Protein AF-A0A8T5EJ48-F1 (afdb_monomer_lite)

Sequence (82 aa):
MTQIQSEHTRFERARIIGARALQIGMGAPLNASEEDLRKEFKSELISLFGVEEANIRFVLDPLKIALFEYERNLIPIDTSPE

pLDDT: mean 84.7, std 13.67, range [35.38, 96.88]

Radius of gyration: 14.66 Å; chains: 1; bounding box: 38×22×36 Å

Secondary structure (DSSP, 8-state):
-----PPPPHHHHHHHHHHHHHHHHTTPPPSS-HHHHHHHTHHHHHHHHHHHHHTT-----HHHHHHHHHHTT-S-------

Foldseek 3Di:
DDPPQDDADPVVVCVQLVVQLVCLVVVHDALDDQVVQLVVCLVVLCVVPNDPVSVVDGPSRSSVSSVVCVVVVSRPDPDRHD

Structure (mmCIF, N/CA/C/O backbone):
data_AF-A0A8T5EJ48-F1
#
_entry.id   AF-A0A8T5EJ48-F1
#
loop_
_atom_site.group_PDB
_atom_site.id
_atom_site.type_symbol
_atom_site.label_atom_id
_atom_site.label_alt_id
_atom_site.label_comp_id
_atom_site.label_asym_id
_atom_site.label_entity_id
_atom_site.label_seq_id
_atom_site.pdbx_PDB_ins_code
_atom_site.Cartn_x
_atom_site.Cartn_y
_atom_site.Cartn_z
_atom_site.occupancy
_atom_site.B_iso_or_equiv
_atom_site.auth_seq_id
_atom_site.auth_comp_id
_atom_site.auth_asym_id
_atom_site.auth_atom_id
_atom_site.pdbx_PDB_model_num
ATOM 1 N N .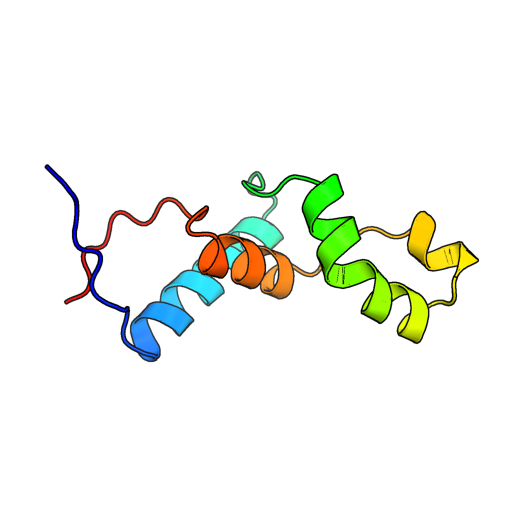 MET A 1 1 ? -25.208 -14.929 4.593 1.00 35.38 1 MET A N 1
ATOM 2 C CA . MET A 1 1 ? -25.186 -13.710 5.426 1.00 35.38 1 MET A CA 1
ATOM 3 C C . MET A 1 1 ? -24.276 -12.728 4.719 1.00 35.38 1 MET A C 1
ATOM 5 O O . MET A 1 1 ? -23.080 -12.972 4.658 1.00 35.38 1 MET A O 1
ATOM 9 N N . THR A 1 2 ? -24.843 -11.722 4.061 1.00 40.28 2 THR A N 1
ATOM 10 C CA . THR A 1 2 ? -24.071 -10.711 3.331 1.00 40.28 2 THR A CA 1
ATOM 11 C C . THR A 1 2 ? -23.520 -9.739 4.367 1.00 40.28 2 THR A C 1
ATOM 13 O O . THR A 1 2 ? -24.303 -9.049 5.013 1.00 40.28 2 THR A O 1
ATOM 16 N N . GLN A 1 3 ? -22.208 -9.753 4.607 1.00 50.12 3 GLN A N 1
ATOM 17 C CA . GLN A 1 3 ? -21.577 -8.781 5.498 1.00 50.12 3 GLN A CA 1
ATOM 18 C C . GLN A 1 3 ? -21.660 -7.412 4.822 1.00 50.12 3 GLN A C 1
ATOM 20 O O . GLN A 1 3 ? -21.027 -7.183 3.793 1.00 50.12 3 GLN A O 1
ATOM 25 N N . ILE A 1 4 ? -22.496 -6.529 5.363 1.00 49.00 4 ILE A N 1
ATOM 26 C CA . ILE A 1 4 ? -22.496 -5.111 5.009 1.00 49.00 4 ILE A CA 1
ATOM 27 C C . ILE A 1 4 ? -21.245 -4.544 5.684 1.00 49.00 4 ILE A C 1
ATOM 29 O O . ILE A 1 4 ? -21.266 -4.284 6.882 1.00 49.00 4 ILE A O 1
ATOM 33 N N . GLN A 1 5 ? -20.132 -4.445 4.955 1.00 58.00 5 GLN A N 1
ATOM 34 C CA . GLN A 1 5 ? -18.951 -3.746 5.459 1.00 58.00 5 GLN A CA 1
ATOM 35 C C . GLN A 1 5 ? -19.280 -2.252 5.498 1.00 58.00 5 GLN A C 1
ATOM 37 O O . GLN A 1 5 ? -19.483 -1.633 4.454 1.00 58.00 5 GLN A O 1
ATOM 42 N N . SER A 1 6 ? -19.392 -1.685 6.700 1.00 68.62 6 SER A N 1
ATOM 43 C CA . SER A 1 6 ? -19.372 -0.235 6.889 1.00 68.62 6 SER A CA 1
ATOM 44 C C . SER A 1 6 ? -18.053 0.336 6.351 1.00 68.62 6 SER A C 1
ATOM 46 O O . SER A 1 6 ? -17.027 -0.344 6.302 1.00 68.62 6 SER A O 1
ATOM 48 N N . GLU A 1 7 ? -18.059 1.588 5.901 1.00 81.94 7 GLU A N 1
ATOM 49 C CA . GLU A 1 7 ? -16.807 2.240 5.521 1.00 81.94 7 GLU A CA 1
ATOM 50 C C . GLU A 1 7 ? -15.978 2.542 6.774 1.00 81.94 7 GLU A C 1
ATOM 52 O O . GLU A 1 7 ? -16.483 3.129 7.731 1.00 81.94 7 GLU A O 1
ATOM 57 N N . HIS A 1 8 ? -14.694 2.174 6.763 1.00 87.50 8 HIS A N 1
ATOM 58 C CA . HIS A 1 8 ? -13.758 2.572 7.813 1.00 87.50 8 HIS A CA 1
ATOM 59 C C . HIS A 1 8 ? -13.654 4.100 7.900 1.00 87.50 8 HIS A C 1
ATOM 61 O O . HIS A 1 8 ? -13.545 4.798 6.884 1.00 87.50 8 HIS A O 1
ATOM 67 N N . THR A 1 9 ? -13.563 4.630 9.117 1.00 92.44 9 THR A N 1
ATOM 68 C CA . THR A 1 9 ? -13.200 6.030 9.339 1.00 92.44 9 THR A CA 1
ATOM 69 C C . THR A 1 9 ? -11.825 6.331 8.735 1.00 92.44 9 THR A C 1
ATOM 71 O O . THR A 1 9 ? -10.972 5.456 8.561 1.00 92.44 9 THR A O 1
ATOM 74 N N . ARG A 1 10 ? -11.534 7.613 8.480 1.00 93.12 10 ARG A N 1
ATOM 75 C CA . ARG A 1 10 ? -10.207 8.030 7.986 1.00 93.12 10 ARG A CA 1
ATOM 76 C C . ARG A 1 10 ? -9.050 7.573 8.889 1.00 93.12 10 ARG A C 1
ATOM 78 O O . ARG A 1 10 ? -7.951 7.345 8.393 1.00 93.12 10 ARG A O 1
ATOM 85 N N . PHE A 1 11 ? -9.293 7.454 10.197 1.00 93.19 11 PHE A N 1
ATOM 86 C CA . PHE A 1 11 ? -8.288 7.043 11.177 1.00 93.19 11 PHE A CA 1
ATOM 87 C C . PHE A 1 11 ? -8.063 5.532 11.151 1.00 93.19 11 PHE A C 1
ATOM 89 O O . PHE A 1 11 ? -6.916 5.088 11.150 1.00 93.19 11 PHE A O 1
ATOM 96 N N . GLU A 1 12 ? -9.132 4.744 11.051 1.00 92.25 12 GLU A N 1
ATOM 97 C CA . GLU A 1 12 ? -9.038 3.293 10.876 1.00 92.25 12 GLU A CA 1
ATOM 98 C C . GLU A 1 12 ? -8.385 2.943 9.542 1.00 92.25 12 GLU A C 1
ATOM 100 O O . GLU A 1 12 ? -7.448 2.146 9.521 1.00 92.25 12 GLU A O 1
ATOM 105 N N . ARG A 1 13 ? -8.784 3.612 8.451 1.00 92.38 13 ARG A N 1
ATOM 106 C CA . ARG A 1 13 ? -8.146 3.467 7.136 1.00 92.38 13 ARG A CA 1
ATOM 107 C C . ARG A 1 13 ? -6.641 3.725 7.223 1.00 92.38 13 ARG A C 1
ATOM 109 O O . ARG A 1 13 ? -5.853 2.899 6.768 1.00 92.38 13 ARG A O 1
ATOM 116 N N . ALA A 1 14 ? -6.232 4.835 7.842 1.00 95.19 14 ALA A N 1
ATOM 117 C CA . ALA A 1 14 ? -4.817 5.158 8.023 1.00 95.19 14 ALA A CA 1
ATOM 118 C C . ALA A 1 14 ? -4.079 4.103 8.867 1.00 95.19 14 ALA A C 1
ATOM 120 O O . ALA A 1 14 ? -2.974 3.696 8.506 1.00 95.19 14 ALA A O 1
ATOM 121 N N . ARG A 1 15 ? -4.695 3.622 9.956 1.00 94.12 15 ARG A N 1
ATOM 122 C CA . ARG A 1 15 ? -4.131 2.578 10.826 1.00 94.12 15 ARG A CA 1
ATOM 123 C C . ARG A 1 15 ? -3.912 1.270 10.069 1.00 94.12 15 ARG A C 1
ATOM 125 O O . ARG A 1 15 ? -2.829 0.699 10.160 1.00 94.12 15 ARG A O 1
ATOM 132 N N . ILE A 1 16 ? -4.920 0.811 9.329 1.00 94.56 16 ILE A N 1
ATOM 133 C CA . ILE A 1 16 ? -4.888 -0.454 8.585 1.00 94.56 16 ILE A CA 1
ATOM 134 C C . ILE A 1 16 ? -3.801 -0.405 7.509 1.00 94.56 16 ILE A C 1
ATOM 136 O O . ILE A 1 16 ? -2.932 -1.276 7.474 1.00 94.56 16 ILE A O 1
ATOM 140 N N . ILE A 1 17 ? -3.802 0.641 6.678 1.00 95.81 17 ILE A N 1
ATOM 141 C CA . ILE A 1 17 ? -2.817 0.803 5.600 1.00 95.81 17 ILE A CA 1
ATOM 142 C C . ILE A 1 17 ? -1.404 0.937 6.176 1.00 95.81 17 ILE A C 1
ATOM 144 O O . ILE A 1 17 ? -0.485 0.278 5.697 1.00 95.81 17 ILE A O 1
ATOM 148 N N . GLY A 1 18 ? -1.222 1.745 7.225 1.00 96.62 18 GLY A N 1
ATOM 149 C CA . GLY A 1 18 ? 0.083 1.948 7.855 1.00 96.62 18 GLY A CA 1
ATOM 150 C C . GLY A 1 18 ? 0.653 0.666 8.464 1.00 96.62 18 GLY A C 1
ATOM 151 O O . GLY A 1 18 ? 1.811 0.325 8.216 1.00 96.62 18 GLY A O 1
ATOM 152 N N . ALA A 1 19 ? -0.165 -0.085 9.209 1.00 96.38 19 ALA A N 1
ATOM 153 C CA . ALA A 1 19 ? 0.238 -1.372 9.769 1.00 96.38 19 ALA A CA 1
ATOM 154 C C . ALA A 1 19 ? 0.587 -2.379 8.665 1.00 96.38 19 ALA A C 1
ATOM 156 O O . ALA A 1 19 ? 1.594 -3.083 8.765 1.00 96.38 19 ALA A O 1
ATOM 157 N N . ARG A 1 20 ? -0.202 -2.415 7.584 1.00 96.50 20 ARG A N 1
ATOM 158 C CA . ARG A 1 20 ? 0.049 -3.316 6.460 1.00 96.50 20 ARG A CA 1
ATOM 159 C C . ARG A 1 20 ? 1.326 -2.962 5.697 1.00 96.50 20 ARG A C 1
ATOM 161 O O . ARG A 1 20 ? 2.117 -3.854 5.404 1.00 96.50 20 ARG A O 1
ATOM 168 N N . ALA A 1 21 ? 1.573 -1.681 5.435 1.00 96.88 21 ALA A N 1
ATOM 169 C CA . ALA A 1 21 ? 2.804 -1.220 4.796 1.00 96.88 21 ALA A CA 1
ATOM 170 C C . ALA A 1 21 ? 4.045 -1.616 5.614 1.00 96.88 21 ALA A C 1
ATOM 172 O O . ALA A 1 21 ? 5.034 -2.084 5.051 1.00 96.88 21 ALA A O 1
ATOM 173 N N . LEU A 1 22 ? 3.975 -1.506 6.947 1.00 96.69 22 LEU A N 1
ATOM 174 C CA . LEU A 1 22 ? 5.051 -1.957 7.831 1.00 96.69 22 LEU A CA 1
ATOM 175 C C . LEU A 1 22 ? 5.298 -3.468 7.707 1.00 96.69 22 LEU A C 1
ATOM 177 O O . LEU A 1 22 ? 6.442 -3.881 7.544 1.00 96.69 22 LEU A O 1
ATOM 181 N N . GLN A 1 23 ? 4.243 -4.289 7.733 1.00 96.00 23 GLN A N 1
ATOM 182 C CA . GLN A 1 23 ? 4.360 -5.745 7.568 1.00 96.00 23 GLN A CA 1
ATOM 183 C C . GLN A 1 23 ? 5.028 -6.120 6.240 1.00 96.00 23 GLN A C 1
ATOM 185 O O . GLN A 1 23 ? 5.937 -6.949 6.221 1.00 96.00 23 GLN A O 1
ATOM 190 N N . ILE A 1 24 ? 4.611 -5.490 5.139 1.00 95.31 24 ILE A N 1
ATOM 191 C CA . ILE A 1 24 ? 5.202 -5.710 3.812 1.00 95.31 24 ILE A CA 1
ATOM 192 C C . ILE A 1 24 ? 6.686 -5.322 3.819 1.00 95.31 24 ILE A C 1
ATOM 194 O O . ILE A 1 24 ? 7.522 -6.092 3.353 1.00 95.31 24 ILE A O 1
ATOM 198 N N . GLY A 1 25 ? 7.035 -4.179 4.418 1.00 94.50 25 GLY A N 1
ATOM 199 C CA . GLY A 1 25 ? 8.428 -3.750 4.580 1.00 94.50 25 GLY A CA 1
ATOM 200 C C . GLY A 1 25 ? 9.286 -4.719 5.406 1.00 94.50 25 GLY A C 1
ATOM 201 O O . GLY A 1 25 ? 10.501 -4.762 5.234 1.00 94.50 25 GLY A O 1
ATOM 202 N N . MET A 1 26 ? 8.661 -5.530 6.264 1.00 96.19 26 MET A N 1
ATOM 203 C CA . MET A 1 26 ? 9.303 -6.598 7.040 1.00 96.19 26 MET A CA 1
ATOM 204 C C . MET A 1 26 ? 9.329 -7.956 6.312 1.00 96.19 26 MET A C 1
ATOM 206 O O . MET A 1 26 ? 9.756 -8.949 6.898 1.00 96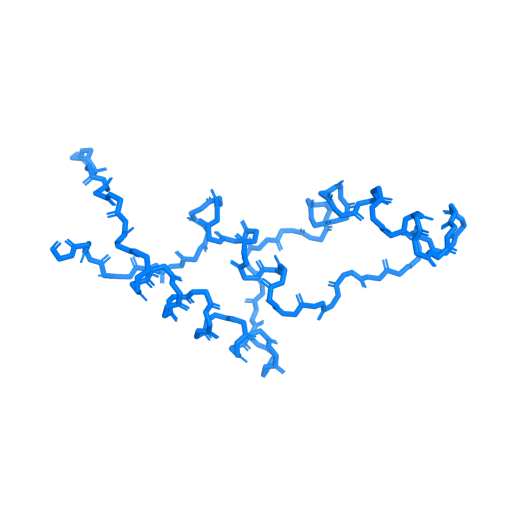.19 26 MET A O 1
ATOM 210 N N . GLY A 1 27 ? 8.893 -8.024 5.049 1.00 93.50 27 GLY A N 1
ATOM 211 C CA . GLY A 1 27 ? 8.910 -9.245 4.238 1.00 93.50 27 GLY A CA 1
ATOM 212 C C . GLY A 1 27 ? 7.681 -10.141 4.402 1.00 93.50 27 GLY A C 1
ATOM 213 O O . GLY A 1 27 ? 7.742 -11.322 4.060 1.00 93.50 27 GLY A O 1
ATOM 214 N N . ALA A 1 28 ? 6.568 -9.616 4.926 1.00 94.94 28 ALA A N 1
ATOM 215 C CA . ALA A 1 28 ? 5.307 -10.354 4.945 1.00 94.94 28 ALA A CA 1
ATOM 216 C C . ALA A 1 28 ? 4.833 -10.685 3.513 1.00 94.94 28 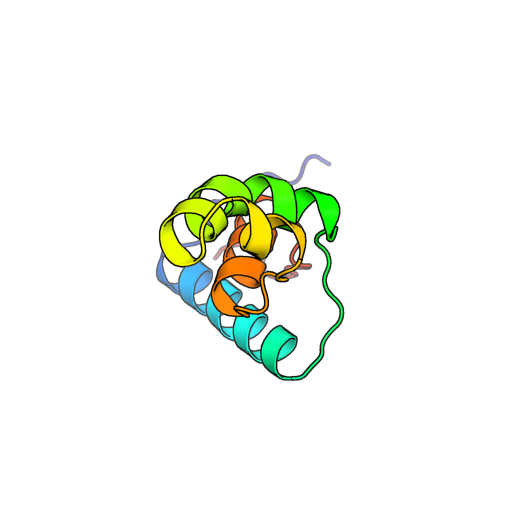ALA A C 1
ATOM 218 O O . ALA A 1 28 ? 5.060 -9.893 2.594 1.00 94.94 28 ALA A O 1
ATOM 219 N N . PRO A 1 29 ? 4.144 -11.823 3.310 1.00 94.69 29 PRO A N 1
ATOM 220 C CA . PRO A 1 29 ? 3.629 -12.193 1.998 1.00 94.69 29 PRO A CA 1
ATOM 221 C C . PRO A 1 29 ? 2.604 -11.174 1.488 1.00 94.69 29 PRO A C 1
ATOM 223 O O . PRO A 1 29 ? 1.812 -10.619 2.261 1.00 94.69 29 PRO A O 1
ATOM 226 N N . LEU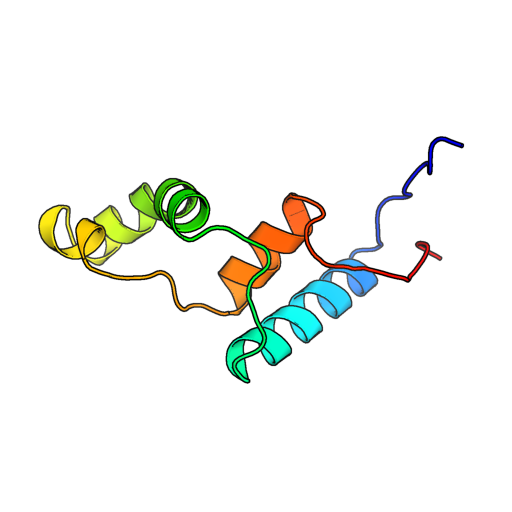 A 1 30 ? 2.624 -10.954 0.173 1.00 93.62 30 LEU A N 1
ATOM 227 C CA . LEU A 1 30 ? 1.666 -10.102 -0.524 1.00 93.62 30 LEU A CA 1
ATOM 228 C C . LEU A 1 30 ? 0.402 -10.894 -0.862 1.00 93.62 30 LEU A C 1
ATOM 230 O O . LEU A 1 30 ? 0.475 -12.056 -1.260 1.00 93.62 30 LEU A O 1
ATOM 234 N N . ASN A 1 31 ? -0.743 -10.233 -0.743 1.00 93.69 31 ASN A N 1
ATOM 235 C CA . ASN A 1 31 ? -2.046 -10.754 -1.150 1.00 93.69 31 ASN A CA 1
ATOM 236 C C . ASN A 1 31 ? -2.427 -10.289 -2.565 1.00 93.69 31 ASN A C 1
ATOM 238 O O . ASN A 1 31 ? -3.367 -10.814 -3.157 1.00 93.69 31 ASN A O 1
ATOM 242 N N . ALA A 1 32 ? -1.706 -9.306 -3.111 1.00 91.75 32 ALA A N 1
ATOM 243 C CA . ALA A 1 32 ? -1.807 -8.880 -4.500 1.00 91.75 32 ALA A CA 1
ATOM 244 C C . ALA A 1 32 ? -0.880 -9.697 -5.413 1.00 91.75 32 ALA A C 1
ATOM 246 O O . ALA A 1 32 ? 0.239 -10.043 -5.028 1.00 91.75 32 ALA A O 1
ATOM 247 N N . SER A 1 33 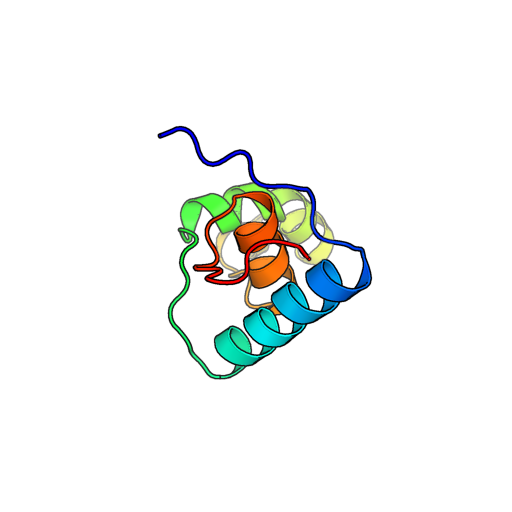? -1.322 -9.964 -6.645 1.00 90.94 33 SER A N 1
ATOM 248 C CA . SER A 1 33 ? -0.470 -10.598 -7.651 1.00 90.94 33 SER A CA 1
ATOM 249 C C . SER A 1 33 ? 0.522 -9.593 -8.246 1.00 90.94 33 SER A C 1
ATOM 251 O O . SER A 1 33 ? 0.225 -8.404 -8.386 1.00 90.94 33 SER A O 1
ATOM 253 N N . GLU A 1 34 ? 1.706 -10.071 -8.636 1.00 87.00 34 GLU A N 1
ATOM 254 C CA . GLU A 1 34 ? 2.705 -9.231 -9.305 1.00 87.00 34 GLU A CA 1
ATOM 255 C C . GLU A 1 34 ? 2.154 -8.615 -10.599 1.00 87.00 34 GLU A C 1
ATOM 257 O O . GLU A 1 34 ? 2.413 -7.451 -10.901 1.00 87.00 34 GLU A O 1
ATOM 262 N N . GLU A 1 35 ? 1.372 -9.385 -11.356 1.00 88.38 35 GLU A N 1
ATOM 263 C CA . GLU A 1 35 ? 0.785 -8.929 -12.612 1.00 88.38 35 GLU A CA 1
ATOM 264 C C . GLU A 1 35 ? -0.169 -7.748 -12.390 1.00 88.38 35 GLU A C 1
ATOM 266 O O . GLU A 1 35 ? -0.118 -6.767 -13.137 1.00 88.38 35 GLU A O 1
ATOM 271 N N . ASP A 1 36 ? -0.999 -7.807 -11.348 1.00 91.00 36 ASP A N 1
ATOM 272 C CA . ASP A 1 36 ? -1.942 -6.736 -11.035 1.00 91.00 36 ASP A CA 1
ATOM 273 C C . ASP A 1 36 ? -1.222 -5.469 -10.568 1.00 91.00 36 ASP A C 1
ATOM 275 O O . ASP A 1 36 ? -1.530 -4.377 -11.047 1.00 91.00 36 ASP A O 1
ATOM 279 N N . LEU A 1 37 ? -0.205 -5.612 -9.712 1.00 89.56 37 LEU A N 1
ATOM 280 C CA . LEU A 1 37 ? 0.626 -4.488 -9.271 1.00 89.56 37 LEU A CA 1
ATOM 281 C C . LEU A 1 37 ? 1.344 -3.831 -10.458 1.00 89.56 37 LEU A C 1
ATOM 283 O O . LEU A 1 37 ? 1.366 -2.606 -10.583 1.00 89.56 37 LEU A O 1
ATOM 287 N N . ARG A 1 38 ? 1.898 -4.631 -11.376 1.00 86.62 38 ARG A N 1
ATOM 288 C CA . ARG A 1 38 ? 2.543 -4.106 -12.587 1.00 86.62 38 ARG A CA 1
ATOM 289 C C . ARG A 1 38 ? 1.565 -3.351 -13.470 1.00 86.62 38 ARG A C 1
ATOM 291 O O . ARG A 1 38 ? 1.948 -2.317 -14.004 1.00 86.62 38 ARG A O 1
ATOM 298 N N . LYS A 1 39 ? 0.343 -3.858 -13.651 1.00 88.94 39 LYS A N 1
ATOM 299 C CA . LYS A 1 39 ? -0.694 -3.189 -14.452 1.00 88.94 39 LYS A CA 1
ATOM 300 C C . LYS A 1 39 ? -1.093 -1.855 -13.834 1.00 88.94 39 LYS A C 1
ATOM 302 O O . LYS A 1 39 ? -1.127 -0.862 -14.556 1.00 88.94 39 LYS A O 1
ATOM 307 N N . GLU A 1 40 ? -1.340 -1.838 -12.527 1.00 90.19 40 GLU A N 1
ATOM 308 C CA . GLU A 1 40 ? -1.798 -0.650 -11.804 1.00 90.19 40 GLU A CA 1
ATOM 309 C C . GLU A 1 40 ? -0.771 0.488 -11.869 1.00 90.19 40 GLU A C 1
ATOM 311 O O . GLU A 1 40 ? -1.092 1.614 -12.241 1.00 90.19 40 GLU A O 1
ATOM 316 N N . PHE A 1 41 ? 0.499 0.187 -11.593 1.00 89.06 41 PHE A N 1
ATOM 317 C CA . PHE A 1 41 ? 1.544 1.209 -11.483 1.00 89.06 41 PHE A CA 1
ATOM 318 C C . PHE A 1 41 ? 2.353 1.403 -12.774 1.00 89.06 41 PHE A C 1
ATOM 320 O O . PHE A 1 41 ? 3.362 2.111 -12.775 1.00 89.06 41 PHE A O 1
ATOM 327 N N . LYS A 1 42 ? 1.934 0.802 -13.899 1.00 87.06 42 LYS A N 1
ATOM 328 C CA . LYS A 1 42 ? 2.695 0.837 -15.160 1.00 87.06 42 LYS A CA 1
ATOM 329 C C . LYS A 1 42 ? 2.946 2.256 -15.658 1.00 87.06 42 LYS A C 1
ATOM 331 O O . LYS A 1 42 ? 4.057 2.575 -16.070 1.00 87.06 42 LYS A O 1
ATOM 336 N N . SER A 1 43 ? 1.912 3.093 -15.653 1.00 88.50 43 SER A N 1
ATOM 337 C CA . SER A 1 43 ? 1.983 4.477 -16.139 1.00 88.50 43 SER A CA 1
ATOM 338 C C . SER A 1 43 ? 2.980 5.302 -15.328 1.00 88.50 43 SER A C 1
ATOM 340 O O . SER A 1 43 ? 3.803 6.020 -15.895 1.00 88.50 43 SER A O 1
ATOM 342 N N . GLU A 1 44 ? 2.951 5.141 -14.008 1.00 86.62 44 GLU A N 1
ATOM 343 C CA . GLU A 1 44 ? 3.874 5.797 -13.094 1.00 86.62 44 GLU A CA 1
ATOM 344 C C . GLU A 1 44 ? 5.315 5.316 -13.305 1.00 86.62 44 GLU A C 1
ATOM 346 O O . GLU A 1 44 ? 6.224 6.135 -13.440 1.00 86.62 44 GLU A O 1
ATOM 351 N N . LEU A 1 45 ? 5.528 4.000 -13.415 1.00 83.88 45 LEU A N 1
ATOM 352 C CA . LEU A 1 45 ? 6.848 3.429 -13.692 1.00 83.88 45 LEU A CA 1
ATOM 353 C C . LEU A 1 45 ? 7.427 3.948 -15.014 1.00 83.88 45 LEU A C 1
ATOM 355 O O . LEU A 1 45 ? 8.605 4.299 -15.066 1.00 83.88 45 LEU A O 1
ATOM 359 N N . ILE A 1 46 ? 6.604 4.049 -16.063 1.00 87.69 46 ILE A N 1
ATOM 360 C CA . ILE A 1 46 ? 7.015 4.619 -17.354 1.00 87.69 46 ILE A CA 1
ATOM 361 C C . ILE A 1 46 ? 7.389 6.094 -17.198 1.00 87.69 46 ILE A C 1
ATOM 363 O O . ILE A 1 46 ? 8.396 6.524 -17.756 1.00 87.69 46 ILE A O 1
ATOM 367 N N . SER A 1 47 ? 6.612 6.871 -16.442 1.00 87.81 47 SER A N 1
ATOM 368 C CA . SER A 1 47 ? 6.897 8.293 -16.231 1.00 87.81 47 SER A CA 1
ATOM 369 C C . SER A 1 47 ? 8.199 8.533 -15.465 1.00 87.81 47 SER A C 1
ATOM 371 O O . SER A 1 47 ? 8.856 9.543 -15.705 1.00 87.81 47 SER A O 1
ATOM 373 N N . LEU A 1 48 ? 8.553 7.651 -14.528 1.00 85.50 48 LEU A N 1
ATOM 374 C CA . LEU A 1 48 ? 9.739 7.802 -13.681 1.00 85.50 48 LEU A CA 1
ATOM 375 C C . LEU A 1 48 ? 11.012 7.255 -14.334 1.00 85.50 48 LEU A C 1
ATOM 377 O O . LEU A 1 48 ? 12.088 7.817 -14.140 1.00 85.50 48 LEU A O 1
ATOM 381 N N . PHE A 1 49 ? 10.898 6.157 -15.080 1.00 84.75 49 PHE A N 1
ATOM 382 C CA . PHE A 1 49 ? 12.050 5.363 -15.523 1.00 84.75 49 PHE A CA 1
ATOM 383 C C . PHE A 1 49 ? 12.109 5.143 -17.041 1.00 84.75 49 PHE A C 1
ATOM 385 O O . PHE A 1 49 ? 13.069 4.574 -17.554 1.00 84.75 49 PHE A O 1
ATOM 392 N N . GLY A 1 50 ? 11.099 5.593 -17.786 1.00 85.44 50 GLY A N 1
ATOM 393 C CA . GLY A 1 50 ? 10.969 5.316 -19.213 1.00 85.44 50 GLY A CA 1
ATOM 394 C C . GLY A 1 50 ? 10.399 3.925 -19.508 1.00 85.44 50 GLY A C 1
ATOM 395 O O . GLY A 1 50 ? 10.246 3.071 -18.634 1.00 85.44 50 GLY A O 1
ATOM 396 N N . VAL A 1 51 ? 10.043 3.698 -20.776 1.00 83.12 51 VAL A N 1
ATOM 397 C CA . VAL A 1 51 ? 9.298 2.502 -21.216 1.00 83.12 51 VAL A CA 1
ATOM 398 C C . VAL A 1 51 ? 10.099 1.211 -21.038 1.00 83.12 51 VAL A C 1
ATOM 400 O O . VAL A 1 51 ? 9.534 0.192 -20.643 1.00 83.12 51 VAL A O 1
ATOM 403 N N . GLU A 1 52 ? 11.400 1.241 -21.322 1.00 81.06 52 GLU A N 1
ATOM 404 C CA . GLU A 1 52 ? 12.253 0.049 -21.271 1.00 81.06 52 GLU A CA 1
ATOM 405 C C . GLU A 1 52 ? 12.472 -0.430 -19.831 1.00 81.06 52 GLU A C 1
ATOM 407 O 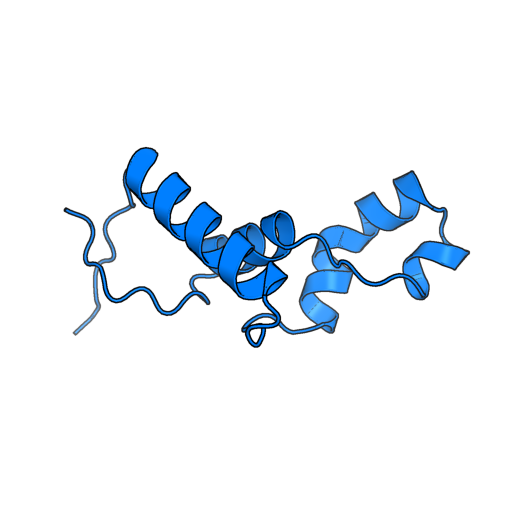O . GLU A 1 52 ? 12.251 -1.604 -19.530 1.00 81.06 52 GLU A O 1
ATOM 412 N N . GLU A 1 53 ? 12.813 0.479 -18.913 1.00 80.00 53 GLU A N 1
ATOM 413 C CA . GLU A 1 53 ? 13.078 0.124 -17.515 1.00 80.00 53 GLU A CA 1
ATOM 414 C C . GLU A 1 53 ? 11.802 -0.235 -16.738 1.00 80.00 53 GLU A C 1
ATOM 416 O O . GLU A 1 53 ? 11.840 -1.094 -15.851 1.00 80.00 53 GLU A O 1
ATOM 421 N N . ALA A 1 54 ? 10.654 0.356 -17.087 1.00 77.75 54 ALA A N 1
ATOM 422 C CA . ALA A 1 54 ? 9.374 0.077 -16.432 1.00 77.75 54 ALA A CA 1
ATOM 423 C C . ALA A 1 54 ? 8.927 -1.391 -16.557 1.00 77.75 54 ALA A C 1
ATOM 425 O O . ALA A 1 54 ? 8.228 -1.897 -15.680 1.00 77.75 54 ALA A O 1
ATOM 426 N N . ASN A 1 55 ? 9.342 -2.093 -17.616 1.00 71.81 55 ASN A N 1
ATOM 427 C CA . ASN A 1 55 ? 9.011 -3.509 -17.803 1.00 71.81 55 ASN A CA 1
ATOM 428 C C . ASN A 1 55 ? 9.873 -4.448 -16.941 1.00 71.81 55 ASN A C 1
ATOM 430 O O . ASN A 1 55 ? 9.511 -5.608 -16.765 1.00 71.81 55 ASN A O 1
ATOM 434 N N . ILE A 1 56 ? 10.996 -3.960 -16.405 1.00 73.56 56 ILE A N 1
ATOM 435 C CA . ILE A 1 56 ? 11.960 -4.761 -15.638 1.00 73.56 56 ILE A CA 1
ATOM 436 C C . ILE A 1 56 ? 11.846 -4.453 -14.141 1.00 73.56 56 ILE A C 1
ATOM 438 O O . ILE A 1 56 ? 11.981 -5.349 -13.306 1.00 73.56 56 ILE A O 1
ATOM 442 N N . ARG A 1 57 ? 11.563 -3.197 -13.773 1.00 70.81 57 ARG A N 1
ATOM 443 C CA . ARG A 1 57 ? 11.466 -2.791 -12.366 1.00 70.81 57 ARG A CA 1
ATOM 444 C C . ARG A 1 57 ? 10.194 -3.315 -11.700 1.00 70.81 57 ARG A C 1
ATOM 446 O O . ARG A 1 57 ? 9.137 -3.412 -12.320 1.00 70.81 57 ARG A O 1
ATOM 453 N N . PHE A 1 58 ? 10.322 -3.668 -10.426 1.00 69.81 58 PHE A N 1
ATOM 454 C CA . PHE A 1 58 ? 9.225 -4.099 -9.563 1.00 69.81 58 PHE A CA 1
ATOM 455 C C . PHE A 1 58 ? 8.756 -2.927 -8.704 1.00 69.81 58 PHE A C 1
ATOM 457 O O . PHE A 1 58 ? 9.570 -2.119 -8.251 1.00 69.81 58 PHE A O 1
ATOM 464 N N . VAL A 1 59 ? 7.453 -2.855 -8.441 1.00 69.75 59 VAL A N 1
ATOM 465 C CA . VAL A 1 59 ? 6.916 -1.947 -7.424 1.00 69.75 59 VAL A CA 1
ATOM 466 C C . VAL A 1 59 ? 7.220 -2.567 -6.066 1.00 69.75 59 VAL A C 1
ATOM 468 O O . VAL A 1 59 ? 6.618 -3.570 -5.702 1.00 69.75 59 VAL A O 1
ATOM 471 N N . LEU A 1 60 ? 8.183 -1.995 -5.343 1.00 73.81 60 LEU A N 1
ATOM 472 C CA . LEU A 1 60 ? 8.574 -2.445 -4.002 1.00 73.81 60 LEU A CA 1
ATOM 473 C C . LEU A 1 60 ? 8.171 -1.458 -2.901 1.00 73.81 60 LEU A C 1
ATOM 475 O O . LEU A 1 60 ? 8.557 -1.660 -1.758 1.00 73.81 60 LEU A O 1
ATOM 479 N N . ASP A 1 61 ? 7.429 -0.393 -3.226 1.00 90.62 61 ASP A N 1
ATOM 480 C CA . ASP A 1 61 ? 6.943 0.551 -2.217 1.00 90.62 61 ASP A CA 1
ATOM 481 C C . ASP A 1 61 ? 5.865 -0.129 -1.351 1.00 90.62 61 ASP A C 1
ATOM 483 O O . ASP A 1 61 ? 4.752 -0.369 -1.840 1.00 90.62 61 ASP A O 1
ATOM 487 N N . PRO A 1 62 ? 6.153 -0.425 -0.067 1.00 94.56 62 PRO A N 1
ATOM 488 C CA . PRO A 1 62 ? 5.217 -1.134 0.797 1.00 94.56 62 PRO A CA 1
ATOM 489 C C . PRO A 1 62 ? 3.905 -0.376 0.999 1.00 94.56 62 PRO A C 1
ATOM 491 O O . PRO A 1 62 ? 2.857 -0.998 1.168 1.00 94.56 62 PRO A O 1
ATOM 494 N N . LEU A 1 63 ? 3.940 0.961 0.959 1.00 94.50 63 LEU A N 1
ATOM 495 C CA . LEU A 1 63 ? 2.753 1.788 1.146 1.00 94.50 63 LEU A CA 1
ATOM 496 C C . LEU A 1 63 ? 1.805 1.672 -0.045 1.00 94.50 63 LEU A C 1
ATOM 498 O O . LEU A 1 63 ? 0.597 1.546 0.147 1.00 94.50 63 LEU A O 1
ATOM 502 N N . LYS A 1 64 ? 2.336 1.672 -1.268 1.00 93.56 64 LYS A N 1
ATOM 503 C CA . LYS A 1 64 ? 1.519 1.508 -2.478 1.00 93.56 64 LYS A CA 1
ATOM 504 C C . LYS A 1 64 ? 0.900 0.127 -2.574 1.00 93.56 64 LYS A C 1
ATOM 506 O O . LYS A 1 64 ? -0.265 0.012 -2.938 1.00 93.56 64 LYS A O 1
ATOM 511 N N . ILE A 1 65 ? 1.654 -0.904 -2.201 1.00 94.62 65 ILE A N 1
ATOM 512 C CA . ILE A 1 65 ? 1.131 -2.271 -2.163 1.00 94.62 65 ILE A CA 1
ATOM 513 C C . ILE A 1 65 ? 0.029 -2.377 -1.099 1.00 94.62 65 ILE A C 1
ATOM 515 O O . ILE A 1 65 ? -1.044 -2.899 -1.386 1.00 94.62 65 ILE A O 1
ATOM 519 N N . ALA A 1 66 ? 0.239 -1.818 0.097 1.00 95.31 66 ALA A N 1
ATOM 520 C CA . ALA A 1 66 ? -0.780 -1.794 1.145 1.00 95.31 66 ALA A CA 1
ATOM 521 C C . ALA A 1 66 ? -2.046 -1.025 0.729 1.00 95.31 66 ALA A C 1
ATOM 523 O O . ALA A 1 66 ? -3.153 -1.476 1.010 1.00 95.31 66 ALA A O 1
ATOM 524 N N . LEU A 1 67 ? -1.898 0.117 0.049 1.00 94.56 67 LEU A N 1
ATOM 525 C CA . LEU A 1 67 ? -3.020 0.879 -0.510 1.00 94.56 67 LEU A CA 1
ATOM 526 C C . LEU A 1 67 ? -3.807 0.047 -1.524 1.00 94.56 67 LEU A C 1
ATOM 528 O O . LEU A 1 67 ? -5.025 -0.061 -1.407 1.00 94.56 67 LEU A O 1
ATOM 532 N N . PHE A 1 68 ? -3.105 -0.590 -2.460 1.00 94.69 68 PHE A N 1
ATOM 533 C CA . PHE A 1 68 ? -3.706 -1.455 -3.469 1.00 94.69 68 PHE A CA 1
ATOM 534 C C . PHE A 1 68 ? -4.477 -2.626 -2.843 1.00 94.69 68 PHE A C 1
ATOM 536 O O . PHE A 1 68 ? -5.616 -2.908 -3.220 1.00 94.69 68 PHE A O 1
ATOM 543 N N . GLU A 1 69 ? -3.880 -3.302 -1.858 1.00 94.75 69 GLU A N 1
ATOM 544 C CA . GLU A 1 69 ? -4.538 -4.397 -1.144 1.00 94.75 69 GLU A CA 1
ATOM 545 C C . GLU A 1 69 ? -5.757 -3.915 -0.350 1.00 94.75 69 GLU A C 1
ATOM 547 O O . GLU A 1 69 ? -6.773 -4.610 -0.317 1.00 94.75 69 GLU A O 1
ATOM 552 N N . TYR A 1 70 ? -5.684 -2.733 0.269 1.00 93.81 70 TYR A N 1
ATOM 553 C CA . TYR A 1 70 ? -6.805 -2.142 1.001 1.00 93.81 70 TYR A CA 1
ATOM 554 C C . TYR A 1 70 ? -7.984 -1.846 0.069 1.00 93.81 70 TYR A C 1
ATOM 556 O O . TYR A 1 70 ? -9.106 -2.260 0.344 1.00 93.81 70 TYR A O 1
ATOM 564 N N . GLU A 1 71 ? -7.736 -1.170 -1.054 1.00 92.69 71 GLU A N 1
ATOM 565 C CA . GLU A 1 71 ? -8.778 -0.759 -2.006 1.00 92.69 71 GLU A CA 1
ATOM 566 C C . GLU A 1 71 ? -9.489 -1.946 -2.663 1.00 92.69 71 GLU A C 1
ATOM 568 O O . GLU A 1 71 ? -10.657 -1.845 -3.041 1.00 92.69 71 GLU A O 1
ATOM 573 N N . ARG A 1 72 ? -8.810 -3.093 -2.757 1.00 92.56 72 ARG A N 1
ATOM 574 C CA . ARG A 1 72 ? -9.371 -4.340 -3.292 1.00 92.56 72 ARG A CA 1
ATOM 575 C C . ARG A 1 72 ? -9.883 -5.303 -2.221 1.00 92.56 72 ARG A C 1
ATOM 577 O O . ARG A 1 72 ? -10.244 -6.427 -2.561 1.00 92.56 72 ARG A O 1
ATOM 584 N N . ASN A 1 73 ? -9.937 -4.882 -0.955 1.00 91.38 73 ASN A N 1
ATOM 585 C CA . ASN A 1 73 ? -10.348 -5.716 0.181 1.00 91.38 73 ASN A CA 1
ATOM 586 C C . ASN A 1 73 ? -9.544 -7.030 0.294 1.00 91.38 73 ASN A C 1
ATOM 588 O O . ASN A 1 73 ? -10.080 -8.071 0.669 1.00 91.38 73 ASN A O 1
ATOM 592 N N . LEU A 1 74 ? -8.254 -6.987 -0.055 1.00 91.94 74 LEU A N 1
ATOM 593 C CA . LEU A 1 74 ? -7.330 -8.126 0.003 1.00 91.94 74 LEU A CA 1
ATOM 594 C C . LEU A 1 74 ? -6.585 -8.207 1.340 1.00 91.94 74 LEU A C 1
ATOM 596 O O . LEU A 1 74 ? -5.956 -9.224 1.632 1.00 91.94 74 LEU A O 1
ATOM 600 N N . ILE A 1 75 ? -6.617 -7.149 2.154 1.00 89.69 75 ILE A N 1
ATOM 601 C CA . ILE A 1 75 ? -6.075 -7.196 3.514 1.00 89.69 75 ILE A CA 1
ATOM 602 C C . ILE A 1 75 ? -7.049 -8.014 4.376 1.00 89.69 75 ILE A C 1
ATOM 604 O O . ILE A 1 75 ? -8.224 -7.649 4.451 1.00 89.69 75 ILE A O 1
ATOM 608 N N . PRO A 1 76 ? -6.599 -9.090 5.048 1.00 82.94 76 PRO A N 1
ATOM 609 C CA . PRO A 1 76 ? -7.423 -9.814 6.005 1.00 82.94 76 PRO A CA 1
ATOM 610 C C . PRO A 1 76 ? -7.626 -8.927 7.239 1.00 82.94 76 PRO A C 1
ATOM 612 O O . PRO A 1 76 ? -6.768 -8.846 8.117 1.00 82.94 76 PRO A O 1
ATOM 615 N N . ILE A 1 77 ? -8.731 -8.183 7.248 1.00 79.06 77 ILE A N 1
ATOM 616 C CA . ILE A 1 77 ? -9.111 -7.269 8.323 1.00 79.06 77 ILE A CA 1
ATOM 617 C C . ILE A 1 77 ? -10.189 -7.965 9.156 1.00 79.06 77 ILE A C 1
ATOM 619 O O . ILE A 1 77 ? -11.306 -8.159 8.686 1.00 79.06 77 ILE A O 1
ATOM 623 N N . ASP A 1 78 ? -9.860 -8.309 10.401 1.00 67.75 78 ASP A N 1
ATOM 624 C CA . ASP A 1 78 ? -10.822 -8.878 11.360 1.00 67.75 78 ASP A CA 1
ATOM 625 C C . ASP A 1 78 ? -11.615 -7.797 12.119 1.00 67.75 78 ASP A C 1
ATOM 627 O O . ASP A 1 78 ? -12.476 -8.106 12.945 1.00 67.75 78 ASP A O 1
ATOM 631 N N . THR A 1 79 ? -11.338 -6.511 11.878 1.00 58.78 79 THR A N 1
ATOM 632 C CA . THR A 1 79 ? -12.051 -5.414 12.540 1.00 58.78 79 THR A CA 1
ATOM 633 C C . THR A 1 79 ? -13.330 -5.081 11.789 1.00 58.78 79 THR A C 1
ATOM 635 O O . THR A 1 79 ? -13.286 -4.601 10.659 1.00 58.78 79 THR A O 1
ATOM 638 N N . SER A 1 80 ? -14.471 -5.296 12.444 1.00 61.41 80 SER A N 1
ATOM 639 C CA . SER A 1 80 ? -15.705 -4.608 12.061 1.00 61.41 80 SER A CA 1
ATOM 640 C C . SER A 1 80 ? -15.496 -3.105 12.293 1.00 61.41 80 SER A C 1
ATOM 642 O O . SER A 1 80 ? -14.962 -2.765 13.350 1.00 61.41 80 SER A O 1
ATOM 644 N N . PRO A 1 81 ? -15.845 -2.227 11.338 1.00 64.38 81 PRO A N 1
ATOM 645 C CA . PRO A 1 81 ? -15.772 -0.784 11.552 1.00 64.38 81 PRO A CA 1
ATOM 646 C C . PRO A 1 81 ? -16.628 -0.406 12.766 1.00 64.38 81 PRO A C 1
ATOM 648 O O . PRO A 1 81 ? -17.739 -0.931 12.899 1.00 64.38 81 PRO A O 1
ATOM 651 N N . GLU A 1 82 ? -16.080 0.430 13.651 1.00 60.41 82 GLU A N 1
ATOM 652 C CA . GLU A 1 82 ? -16.738 0.844 14.904 1.00 60.41 82 GLU A CA 1
ATOM 653 C C . GLU A 1 82 ? -17.983 1.723 14.691 1.00 60.41 82 GLU A C 1
ATOM 655 O O . GLU A 1 82 ? -18.028 2.508 13.713 1.00 60.41 82 GLU A O 1
#